Protein AF-A0A7Y7Y2F8-F1 (afdb_monomer_lite)

Sequence (64 aa):
MSKAPNAALEAIKFALETDEGIEFLRLWLYGEFGAIRRDWPECPSEVFIGAEYGFTVTQEALID

Radius of gyration: 14.3 Å; chains: 1; bounding box: 21×28×50 Å

Structure (mmCIF, N/CA/C/O backbone):
data_AF-A0A7Y7Y2F8-F1
#
_entry.id   AF-A0A7Y7Y2F8-F1
#
loop_
_atom_site.group_PDB
_atom_site.id
_atom_site.type_symbol
_atom_site.label_atom_id
_atom_site.label_alt_id
_atom_site.label_comp_id
_atom_site.label_asym_id
_atom_site.label_entity_id
_atom_site.label_seq_id
_atom_site.pdbx_PDB_ins_code
_atom_site.Cartn_x
_atom_site.Cartn_y
_atom_site.Cartn_z
_atom_site.occupancy
_atom_site.B_iso_or_equiv
_atom_site.auth_seq_id
_atom_site.auth_comp_id
_atom_site.auth_asym_id
_atom_site.auth_atom_id
_atom_site.pdbx_PDB_model_num
ATOM 1 N N . MET A 1 1 ? 2.060 19.015 -18.627 1.00 39.47 1 MET A N 1
ATOM 2 C CA . MET A 1 1 ? 2.163 17.551 -18.439 1.00 39.47 1 MET A CA 1
ATOM 3 C C . MET A 1 1 ? 1.473 17.215 -17.126 1.00 39.47 1 MET A C 1
ATOM 5 O O . MET A 1 1 ? 1.864 17.780 -16.111 1.00 39.47 1 MET A O 1
ATOM 9 N N . SER A 1 2 ? 0.412 16.403 -17.133 1.00 51.25 2 SER A N 1
ATOM 10 C CA . SER A 1 2 ? -0.189 15.895 -15.893 1.00 51.25 2 SER A CA 1
ATOM 11 C C . SER A 1 2 ? 0.839 15.006 -15.196 1.00 51.25 2 SER A C 1
ATOM 13 O O . SER A 1 2 ? 1.417 14.124 -15.828 1.00 51.25 2 SER A O 1
ATOM 15 N N . LYS A 1 3 ? 1.125 15.277 -13.921 1.00 54.56 3 LYS A N 1
ATOM 16 C CA . LYS A 1 3 ? 2.043 14.473 -13.110 1.00 54.56 3 LYS A CA 1
ATOM 17 C C . LYS A 1 3 ? 1.478 13.051 -13.064 1.00 54.56 3 LYS A C 1
ATOM 19 O O . LYS A 1 3 ? 0.401 12.865 -12.506 1.00 54.56 3 LYS A O 1
ATOM 24 N N . ALA A 1 4 ? 2.146 12.089 -13.705 1.00 57.41 4 ALA A N 1
ATOM 25 C CA . ALA A 1 4 ? 1.776 10.683 -13.572 1.00 57.41 4 ALA A CA 1
ATOM 26 C C . ALA A 1 4 ? 1.681 10.342 -12.071 1.00 57.41 4 ALA A C 1
ATOM 28 O O . ALA A 1 4 ? 2.475 10.893 -11.292 1.00 57.41 4 ALA A O 1
ATOM 29 N N . PRO A 1 5 ? 0.707 9.517 -11.646 1.00 64.31 5 PRO A N 1
ATOM 30 C CA . PRO A 1 5 ? 0.578 9.139 -10.246 1.00 64.31 5 PRO A CA 1
ATOM 31 C C . PRO A 1 5 ? 1.918 8.586 -9.756 1.00 64.31 5 PRO A C 1
ATOM 33 O O . PRO A 1 5 ? 2.537 7.742 -10.401 1.00 64.31 5 PRO A O 1
ATOM 36 N N . ASN A 1 6 ? 2.418 9.140 -8.653 1.00 88.19 6 ASN A N 1
ATOM 37 C CA . ASN A 1 6 ? 3.644 8.656 -8.042 1.00 88.19 6 ASN A CA 1
ATOM 38 C C . ASN A 1 6 ? 3.249 7.507 -7.116 1.00 88.19 6 ASN A C 1
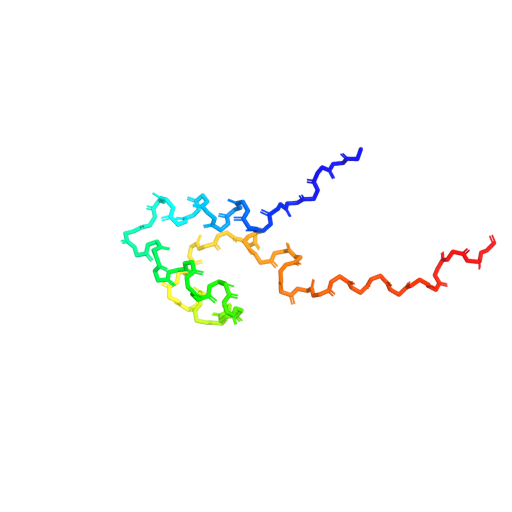ATOM 40 O O . ASN A 1 6 ? 2.822 7.755 -5.992 1.00 88.19 6 ASN A O 1
ATOM 44 N N . ALA A 1 7 ? 3.392 6.276 -7.600 1.00 91.81 7 ALA A N 1
ATOM 45 C CA . ALA A 1 7 ? 3.030 5.071 -6.861 1.00 91.81 7 ALA A CA 1
ATOM 46 C C . ALA A 1 7 ? 3.630 5.026 -5.447 1.00 91.81 7 ALA A C 1
ATOM 48 O O . ALA A 1 7 ? 2.935 4.671 -4.502 1.00 91.81 7 ALA A O 1
ATOM 49 N N . ALA A 1 8 ? 4.876 5.483 -5.273 1.00 93.56 8 ALA A N 1
ATOM 50 C CA . ALA A 1 8 ? 5.504 5.549 -3.954 1.00 93.56 8 ALA A CA 1
ATOM 51 C C . ALA A 1 8 ? 4.815 6.567 -3.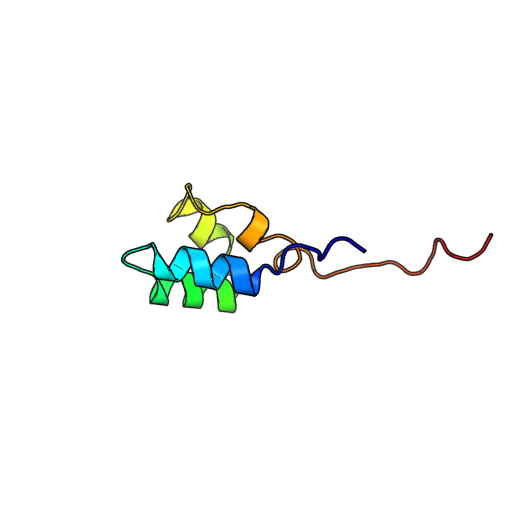027 1.00 93.56 8 ALA A C 1
ATOM 53 O O . ALA A 1 8 ? 4.654 6.309 -1.837 1.00 93.56 8 ALA A O 1
ATOM 54 N N . LEU A 1 9 ? 4.383 7.718 -3.555 1.00 94.81 9 LEU A N 1
ATOM 55 C CA . LEU A 1 9 ? 3.621 8.700 -2.776 1.00 94.81 9 LEU A CA 1
ATOM 56 C C . LEU A 1 9 ? 2.266 8.132 -2.341 1.00 94.81 9 LEU A C 1
ATOM 58 O O . LEU A 1 9 ? 1.880 8.312 -1.189 1.00 94.81 9 LEU A O 1
ATOM 62 N N . GLU A 1 10 ? 1.552 7.464 -3.246 1.00 95.56 10 GLU A N 1
ATOM 63 C CA . GLU A 1 10 ? 0.251 6.873 -2.925 1.00 95.56 10 GLU A CA 1
ATOM 64 C C . GLU A 1 10 ? 0.393 5.700 -1.945 1.00 95.56 10 GLU A C 1
ATOM 66 O O . GLU A 1 10 ? -0.402 5.592 -1.015 1.00 95.56 10 GLU A O 1
ATOM 71 N N . ALA A 1 11 ? 1.458 4.899 -2.059 1.00 96.69 11 ALA A N 1
ATOM 72 C CA . ALA A 1 11 ? 1.779 3.854 -1.089 1.00 96.69 11 ALA A CA 1
ATOM 73 C C . ALA A 1 11 ? 2.016 4.432 0.316 1.00 96.69 11 ALA A C 1
ATOM 75 O O . ALA A 1 11 ? 1.486 3.913 1.294 1.00 96.69 11 ALA A O 1
ATOM 76 N N . ILE A 1 12 ? 2.764 5.538 0.428 1.00 97.50 12 ILE A N 1
ATOM 77 C CA . ILE A 1 12 ? 2.991 6.215 1.715 1.00 97.50 12 ILE A CA 1
ATOM 78 C C . ILE A 1 12 ? 1.679 6.749 2.293 1.00 97.50 12 ILE A C 1
ATOM 80 O O . ILE A 1 12 ? 1.437 6.573 3.481 1.00 97.50 12 ILE A O 1
ATOM 84 N N . LYS A 1 13 ? 0.823 7.388 1.484 1.00 97.25 13 LYS A N 1
ATOM 85 C CA . LYS A 1 13 ? -0.474 7.893 1.963 1.00 97.25 13 LYS A CA 1
ATOM 86 C C . LYS A 1 13 ? -1.352 6.769 2.502 1.00 97.25 13 LYS A C 1
ATOM 88 O O . LYS A 1 13 ? -1.846 6.891 3.613 1.00 97.25 13 LYS A O 1
ATOM 93 N N . PHE A 1 14 ? -1.485 5.676 1.752 1.00 97.38 14 PHE A N 1
ATOM 94 C CA . PHE A 1 14 ? -2.261 4.522 2.198 1.00 97.38 14 PHE A CA 1
ATOM 95 C C . PHE A 1 14 ? -1.690 3.931 3.496 1.00 97.38 14 PHE A C 1
ATOM 97 O O . PHE A 1 14 ? -2.424 3.672 4.445 1.00 97.38 14 PHE A O 1
ATOM 104 N N . ALA A 1 15 ? -0.363 3.805 3.580 1.00 98.00 15 ALA A N 1
ATOM 105 C CA . ALA A 1 15 ? 0.317 3.307 4.771 1.00 98.00 15 ALA A CA 1
ATOM 106 C C . ALA A 1 15 ? 0.097 4.174 6.023 1.00 98.00 15 ALA A C 1
ATOM 108 O O . ALA A 1 15 ? 0.155 3.655 7.132 1.00 98.00 15 ALA A O 1
ATOM 109 N N . LEU A 1 16 ? -0.132 5.482 5.868 1.00 98.12 16 LEU A N 1
ATOM 110 C CA . LEU A 1 16 ? -0.438 6.379 6.988 1.00 98.12 16 LEU A CA 1
ATOM 111 C C . LEU A 1 16 ? -1.868 6.209 7.522 1.00 98.12 16 LEU A C 1
ATOM 113 O O . LEU A 1 16 ? -2.139 6.638 8.641 1.00 98.12 16 LEU A O 1
ATOM 117 N N . GLU A 1 17 ? -2.772 5.634 6.728 1.00 97.19 17 GLU A N 1
ATOM 118 C CA . GLU A 1 17 ? -4.192 5.477 7.066 1.00 97.19 17 GLU A CA 1
ATOM 119 C C . GLU A 1 17 ? -4.540 4.068 7.568 1.00 97.19 17 GLU A C 1
ATOM 121 O O . GLU A 1 17 ? -5.555 3.897 8.240 1.00 97.19 17 GLU A O 1
ATOM 126 N N . THR A 1 18 ? -3.709 3.066 7.270 1.00 95.38 18 THR A N 1
ATOM 127 C CA . THR A 1 18 ? -3.902 1.675 7.706 1.00 95.38 18 THR A CA 1
ATOM 128 C C . THR A 1 18 ? -3.136 1.357 8.994 1.00 95.38 18 THR A C 1
ATOM 130 O O . THR A 1 18 ? -2.022 1.836 9.211 1.00 95.38 18 THR A O 1
ATOM 133 N N . ASP A 1 19 ? -3.706 0.491 9.836 1.00 96.25 19 ASP A N 1
ATOM 134 C CA . ASP A 1 19 ? -3.106 0.078 11.114 1.00 96.25 19 ASP A CA 1
ATOM 135 C C . ASP A 1 19 ? -1.803 -0.727 10.929 1.00 96.25 19 ASP A C 1
ATOM 137 O O . ASP A 1 19 ? -0.941 -0.757 11.809 1.00 96.25 19 ASP A O 1
ATOM 141 N N . GLU A 1 20 ? -1.624 -1.346 9.758 1.00 97.56 20 GLU A N 1
ATOM 142 C CA . GLU A 1 20 ? -0.483 -2.207 9.421 1.00 97.56 20 GLU A CA 1
ATOM 143 C C . GLU A 1 20 ? 0.478 -1.549 8.410 1.00 97.56 20 GLU A C 1
ATOM 145 O O . GLU A 1 20 ? 1.134 -2.217 7.607 1.00 97.56 20 GLU A O 1
ATOM 150 N N . GLY A 1 21 ? 0.598 -0.216 8.454 1.00 97.69 21 GLY A N 1
ATOM 151 C CA . GLY A 1 21 ? 1.307 0.577 7.442 1.00 97.69 21 GLY A CA 1
ATOM 152 C C . GLY A 1 21 ? 2.761 0.171 7.178 1.00 97.69 21 GLY A C 1
ATOM 153 O O . GLY A 1 21 ? 3.224 0.222 6.039 1.00 97.69 21 GLY A O 1
ATOM 154 N N . ILE A 1 22 ? 3.495 -0.279 8.201 1.00 98.31 22 ILE A N 1
ATOM 155 C CA . ILE A 1 22 ? 4.884 -0.740 8.033 1.00 98.31 22 ILE A CA 1
ATOM 156 C C . ILE A 1 22 ? 4.955 -2.056 7.252 1.00 98.31 22 ILE A C 1
ATOM 158 O O . ILE A 1 22 ? 5.820 -2.194 6.386 1.00 98.31 22 ILE A O 1
ATOM 162 N N . GLU A 1 23 ? 4.054 -3.003 7.521 1.00 98.50 23 GLU A N 1
ATOM 163 C CA . GLU A 1 23 ? 4.018 -4.275 6.792 1.00 98.50 23 GLU A CA 1
ATOM 164 C C . GLU A 1 23 ? 3.565 -4.055 5.348 1.00 98.50 23 GLU A C 1
ATOM 166 O O . GLU A 1 23 ? 4.192 -4.566 4.418 1.00 98.50 23 GLU A O 1
ATOM 171 N N . PHE A 1 24 ? 2.565 -3.193 5.146 1.00 98.50 24 PHE A N 1
ATOM 172 C CA . PHE A 1 24 ? 2.153 -2.753 3.817 1.00 98.50 24 PHE A CA 1
ATOM 173 C C . PHE A 1 24 ? 3.333 -2.180 3.012 1.00 98.50 24 PHE A C 1
ATOM 175 O O . PHE A 1 24 ? 3.590 -2.610 1.886 1.00 98.50 24 PHE A O 1
ATOM 182 N N . LEU A 1 25 ? 4.101 -1.244 3.589 1.00 98.19 25 LEU A N 1
ATOM 183 C CA . LEU A 1 25 ? 5.256 -0.646 2.910 1.00 98.19 25 LEU A CA 1
ATOM 184 C C . LEU A 1 25 ?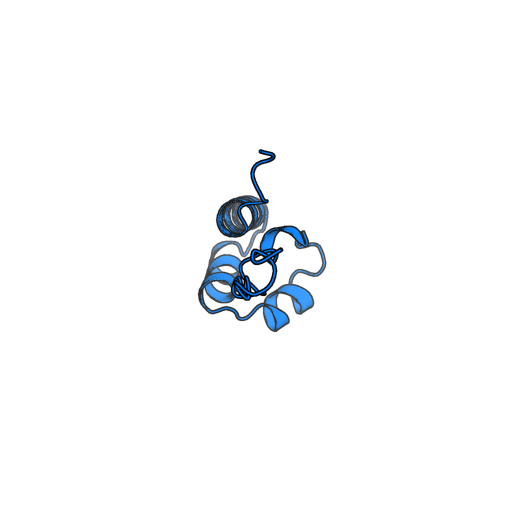 6.376 -1.655 2.659 1.00 98.19 25 LEU A C 1
ATOM 186 O O . LEU A 1 25 ? 7.046 -1.560 1.631 1.00 98.19 25 LEU A O 1
ATOM 190 N N . ARG A 1 26 ? 6.580 -2.626 3.560 1.00 98.31 26 ARG A N 1
ATOM 191 C CA . ARG A 1 26 ? 7.543 -3.715 3.356 1.00 98.31 26 ARG A CA 1
ATOM 192 C C . ARG A 1 26 ? 7.166 -4.525 2.119 1.00 98.31 26 ARG A C 1
ATOM 194 O O . ARG A 1 26 ? 7.997 -4.686 1.229 1.00 98.31 26 ARG A O 1
ATOM 201 N N . LEU A 1 27 ? 5.924 -5.002 2.049 1.00 98.19 27 LEU A N 1
ATOM 202 C CA . LEU A 1 27 ? 5.416 -5.758 0.904 1.00 98.19 27 LEU A CA 1
ATOM 203 C C . LEU A 1 27 ? 5.523 -4.943 -0.388 1.00 98.19 27 LEU A C 1
ATOM 205 O O . LEU A 1 27 ? 5.956 -5.465 -1.416 1.00 98.19 27 LEU A O 1
ATOM 209 N N . TRP A 1 28 ? 5.192 -3.650 -0.328 1.00 96.69 28 TRP A N 1
ATOM 210 C CA . TRP A 1 28 ? 5.248 -2.762 -1.487 1.00 96.69 28 TRP A CA 1
ATOM 211 C C . TRP A 1 28 ? 6.681 -2.571 -1.985 1.00 96.69 28 TRP A C 1
ATOM 213 O O . TRP A 1 28 ? 6.944 -2.699 -3.180 1.00 96.69 28 TRP A O 1
ATOM 223 N N . LEU A 1 29 ? 7.625 -2.343 -1.067 1.00 95.88 29 LEU A N 1
ATOM 224 C CA . LEU A 1 29 ? 9.044 -2.169 -1.373 1.00 95.88 29 LEU A CA 1
ATOM 225 C C . LEU A 1 29 ? 9.652 -3.401 -2.059 1.00 95.88 29 LEU A C 1
ATOM 227 O O . LEU A 1 29 ? 10.505 -3.250 -2.931 1.00 95.88 29 LEU A O 1
ATOM 231 N N . TYR A 1 30 ? 9.215 -4.606 -1.685 1.00 96.12 30 TYR A N 1
ATOM 232 C CA . TYR A 1 30 ? 9.695 -5.859 -2.278 1.00 96.12 30 TYR A CA 1
ATOM 233 C C . TYR A 1 30 ? 8.886 -6.329 -3.494 1.00 96.12 30 TYR A C 1
ATOM 235 O O . TYR A 1 30 ? 9.171 -7.394 -4.041 1.00 96.12 30 TYR A O 1
ATOM 243 N N . GLY A 1 31 ? 7.905 -5.546 -3.950 1.00 94.38 31 GLY A N 1
ATOM 244 C CA . GLY A 1 31 ? 7.085 -5.901 -5.107 1.00 94.38 31 GLY A CA 1
ATOM 245 C C . GLY A 1 31 ? 6.133 -7.070 -4.849 1.00 94.38 31 GLY A C 1
ATOM 246 O O . GLY A 1 31 ? 5.667 -7.709 -5.793 1.00 94.38 31 GLY A O 1
ATOM 247 N N . GLU A 1 32 ? 5.800 -7.356 -3.587 1.00 97.06 32 GLU A N 1
ATOM 248 C CA . GLU A 1 32 ? 4.851 -8.401 -3.188 1.00 97.06 32 GLU A CA 1
ATOM 249 C C . GLU A 1 32 ? 3.386 -7.958 -3.429 1.00 97.06 32 GLU A C 1
ATOM 251 O O . GLU A 1 32 ? 2.498 -8.156 -2.600 1.00 97.06 32 GLU A O 1
ATOM 256 N N . PHE A 1 33 ? 3.093 -7.351 -4.586 1.00 95.44 33 PHE A N 1
ATOM 257 C CA . PHE A 1 33 ? 1.801 -6.717 -4.897 1.00 95.44 33 PHE A CA 1
ATOM 258 C C . PHE A 1 33 ? 0.614 -7.690 -4.881 1.00 95.44 33 PHE A C 1
ATOM 260 O O . PHE A 1 33 ? -0.518 -7.294 -4.607 1.00 95.44 33 PHE A O 1
ATOM 267 N N . GLY A 1 34 ? 0.863 -8.977 -5.142 1.00 96.12 34 GLY A N 1
ATOM 268 C CA . GLY A 1 34 ? -0.147 -10.027 -5.005 1.00 96.12 34 GLY A CA 1
ATOM 269 C C . GLY A 1 34 ? -0.605 -10.236 -3.559 1.00 96.12 34 GLY A C 1
ATOM 270 O O . 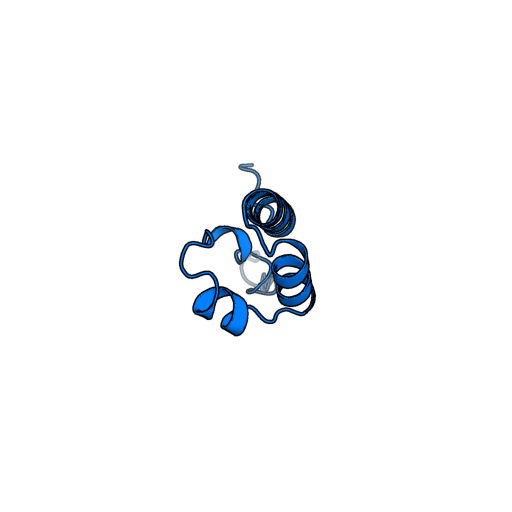GLY A 1 34 ? -1.793 -10.456 -3.333 1.00 96.12 34 GLY A O 1
ATOM 271 N N . ALA A 1 35 ? 0.306 -10.129 -2.585 1.00 97.56 35 ALA A N 1
ATOM 272 C CA . ALA A 1 35 ? -0.052 -10.161 -1.169 1.00 97.56 35 ALA A CA 1
ATOM 273 C C . ALA A 1 35 ? -0.842 -8.904 -0.797 1.00 97.56 35 ALA A C 1
ATOM 275 O O . ALA A 1 35 ? -1.917 -9.018 -0.218 1.00 97.56 35 ALA A O 1
ATOM 276 N N . ILE A 1 36 ? -0.391 -7.729 -1.256 1.00 97.75 36 ILE A N 1
ATOM 277 C CA . ILE A 1 36 ? -1.085 -6.464 -0.981 1.00 97.75 36 ILE A CA 1
ATOM 278 C C . ILE A 1 36 ? -2.535 -6.496 -1.465 1.00 97.75 36 ILE A C 1
ATOM 280 O O . ILE A 1 36 ? -3.434 -6.156 -0.713 1.00 97.75 36 ILE A O 1
ATOM 284 N N . ARG A 1 37 ? -2.793 -6.947 -2.698 1.00 97.06 37 ARG A N 1
ATOM 285 C CA . ARG A 1 37 ? -4.167 -7.009 -3.229 1.00 97.06 37 ARG A CA 1
ATOM 286 C C . ARG A 1 37 ? -5.065 -8.029 -2.536 1.00 97.06 37 ARG A C 1
ATOM 288 O O . ARG A 1 37 ? -6.283 -7.903 -2.614 1.00 97.06 37 ARG A O 1
ATOM 295 N N . ARG A 1 38 ? -4.482 -9.055 -1.916 1.00 97.69 38 ARG A N 1
ATOM 296 C CA . ARG A 1 38 ? -5.227 -10.051 -1.143 1.00 97.69 38 ARG A CA 1
ATOM 297 C C . ARG A 1 38 ? -5.569 -9.519 0.247 1.00 97.69 38 ARG A C 1
ATOM 299 O O . ARG A 1 38 ? -6.693 -9.722 0.693 1.00 97.69 38 ARG A O 1
ATOM 306 N N . ASP A 1 39 ? -4.606 -8.871 0.894 1.00 97.56 39 ASP A N 1
ATOM 307 C CA . ASP A 1 39 ? -4.678 -8.516 2.312 1.00 97.56 39 ASP A CA 1
ATOM 308 C C . ASP A 1 39 ? -5.246 -7.092 2.532 1.00 97.56 39 ASP A C 1
ATOM 310 O O . ASP A 1 39 ? -5.929 -6.870 3.525 1.00 97.56 39 ASP A O 1
ATOM 314 N N . TRP A 1 40 ? -5.081 -6.178 1.562 1.00 98.00 40 TRP A N 1
ATOM 315 C CA . TRP A 1 40 ? -5.698 -4.837 1.498 1.00 98.00 40 TRP A CA 1
ATOM 316 C C . TRP A 1 40 ? -6.473 -4.646 0.180 1.00 98.00 40 TRP A C 1
ATOM 318 O O . TRP A 1 40 ? -6.017 -3.931 -0.723 1.00 98.00 40 TRP A O 1
ATOM 328 N N . PRO A 1 41 ? -7.640 -5.294 0.009 1.00 96.50 41 PRO A N 1
ATOM 329 C CA . PRO A 1 41 ? -8.453 -5.165 -1.205 1.00 96.50 41 PRO A CA 1
ATOM 330 C C . PRO A 1 41 ? -8.970 -3.736 -1.463 1.00 96.50 41 PRO A C 1
ATOM 332 O O . PRO A 1 41 ? -9.354 -3.417 -2.587 1.00 96.50 41 PRO A O 1
ATOM 335 N N . GLU A 1 42 ? -8.985 -2.877 -0.444 1.00 95.56 42 GLU A N 1
ATOM 336 C CA . GLU A 1 42 ? -9.337 -1.457 -0.509 1.00 95.56 42 GLU A CA 1
ATOM 337 C C . GLU A 1 42 ? -8.189 -0.547 -0.975 1.00 95.56 42 GLU A C 1
ATOM 339 O O . GLU A 1 42 ? -8.411 0.639 -1.225 1.00 95.56 42 GLU A O 1
ATOM 344 N N . CYS A 1 43 ? -6.970 -1.083 -1.102 1.00 96.00 43 CYS A N 1
ATOM 345 C CA . CYS A 1 43 ? -5.801 -0.333 -1.546 1.00 96.00 43 CYS A CA 1
ATOM 346 C C . CYS A 1 43 ? -6.016 0.247 -2.960 1.00 96.00 43 CYS A C 1
ATOM 348 O O . CYS A 1 43 ? -6.344 -0.498 -3.893 1.00 96.00 43 CYS A O 1
ATOM 350 N N . PRO A 1 44 ? -5.826 1.567 -3.158 1.00 94.38 44 PRO A N 1
ATOM 351 C CA . PRO A 1 44 ? -6.093 2.210 -4.437 1.00 94.38 44 PRO A CA 1
ATOM 352 C C . PRO A 1 44 ? -5.122 1.742 -5.525 1.00 94.38 44 PRO A C 1
ATOM 354 O O . PRO A 1 44 ? -3.930 1.540 -5.296 1.00 94.38 44 PRO A O 1
ATOM 357 N N . SER A 1 45 ? -5.628 1.610 -6.752 1.00 92.06 45 SER A N 1
ATOM 358 C CA . SER A 1 45 ? -4.866 1.083 -7.892 1.00 92.06 45 SER A CA 1
ATOM 359 C C . SER A 1 45 ? -3.601 1.890 -8.225 1.00 92.06 45 SER A C 1
ATOM 361 O O . SER A 1 45 ? -2.610 1.347 -8.712 1.00 92.06 45 SER A O 1
ATOM 363 N N . GLU A 1 46 ? -3.612 3.182 -7.913 1.00 92.38 46 GLU A N 1
ATOM 364 C CA . GLU A 1 46 ? -2.551 4.163 -8.115 1.00 92.38 46 GLU A CA 1
ATOM 365 C C . GLU A 1 46 ? -1.271 3.815 -7.349 1.00 92.38 46 GLU A C 1
ATOM 367 O O . GLU A 1 46 ? -0.184 4.197 -7.780 1.00 92.38 46 GLU A O 1
ATOM 372 N N . VAL A 1 47 ? -1.386 3.029 -6.273 1.00 94.44 47 VAL A N 1
ATOM 373 C CA . VAL A 1 47 ? -0.259 2.448 -5.528 1.00 94.44 47 VAL A CA 1
ATOM 374 C C . VAL A 1 47 ? 0.584 1.522 -6.410 1.00 94.44 47 VAL A C 1
ATOM 376 O O . VAL A 1 47 ? 1.767 1.334 -6.140 1.00 94.44 47 VAL A O 1
ATOM 379 N N . PHE A 1 48 ? 0.021 0.954 -7.478 1.00 92.56 48 PHE A N 1
ATOM 380 C CA . PHE A 1 48 ? 0.711 -0.009 -8.345 1.00 92.56 48 PHE A CA 1
ATOM 381 C C . PHE A 1 48 ? 1.151 0.589 -9.692 1.00 92.56 48 PHE A C 1
ATOM 383 O O . PHE A 1 48 ? 2.071 0.071 -10.332 1.00 92.56 48 PHE A O 1
ATOM 390 N N . ILE A 1 49 ? 0.525 1.681 -10.147 1.00 88.38 49 ILE A N 1
ATOM 391 C CA . ILE A 1 49 ? 0.746 2.245 -11.490 1.00 88.38 49 ILE A CA 1
ATOM 392 C C . ILE A 1 49 ? 2.181 2.772 -11.631 1.00 88.38 49 ILE A C 1
ATOM 394 O O . ILE A 1 49 ? 2.569 3.753 -11.007 1.00 88.38 49 ILE A O 1
ATOM 398 N N . GLY A 1 50 ? 2.971 2.134 -12.498 1.00 79.88 50 GLY A N 1
ATOM 399 C CA . GLY A 1 50 ? 4.381 2.473 -12.732 1.00 79.88 50 GLY A CA 1
ATOM 400 C C . GLY A 1 50 ? 5.375 1.810 -11.769 1.00 79.88 50 GLY A C 1
ATOM 401 O O . GLY A 1 50 ? 6.572 1.858 -12.035 1.00 79.88 50 GLY A O 1
ATOM 402 N N . ALA A 1 51 ? 4.900 1.163 -10.699 1.00 84.81 51 ALA A N 1
ATOM 403 C CA . ALA A 1 51 ? 5.709 0.280 -9.853 1.00 84.81 51 ALA A CA 1
ATOM 404 C C . ALA A 1 51 ? 5.621 -1.182 -10.322 1.00 84.81 51 ALA A C 1
ATOM 406 O O . AL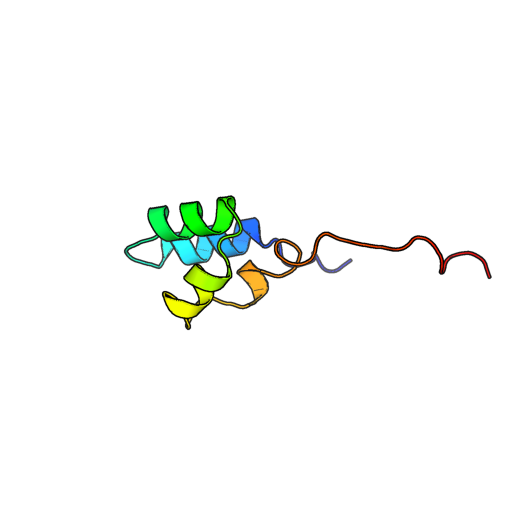A A 1 51 ? 6.625 -1.886 -10.367 1.00 84.81 51 ALA A O 1
ATOM 407 N N . GLU A 1 52 ? 4.425 -1.624 -10.719 1.00 80.00 52 GLU A N 1
ATOM 408 C CA . GLU A 1 52 ? 4.164 -2.986 -11.197 1.00 80.00 52 GLU A CA 1
ATOM 409 C C . GLU A 1 52 ? 4.472 -3.175 -12.687 1.00 80.00 52 GLU A C 1
ATOM 411 O O . GLU A 1 52 ? 4.919 -4.237 -13.116 1.00 80.00 52 GLU A O 1
ATOM 416 N N . TYR A 1 53 ? 4.304 -2.118 -13.477 1.00 69.75 53 TYR A N 1
ATOM 417 C CA . TYR A 1 53 ? 4.772 -2.080 -14.854 1.00 69.75 53 TYR A CA 1
ATOM 418 C C . TYR A 1 53 ? 6.099 -1.335 -14.879 1.00 69.75 53 TYR A C 1
ATOM 420 O O . TYR A 1 53 ? 6.123 -0.105 -14.823 1.00 6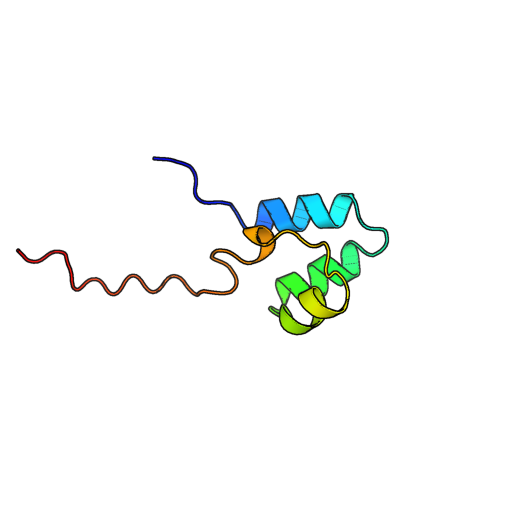9.75 53 TYR A O 1
ATOM 428 N N . GLY A 1 54 ? 7.204 -2.079 -14.972 1.00 54.06 54 GLY A N 1
ATOM 429 C CA . GLY A 1 54 ? 8.487 -1.501 -15.354 1.00 54.06 54 GLY A CA 1
ATOM 430 C C . GLY A 1 54 ? 8.282 -0.736 -16.658 1.00 54.06 54 GLY A C 1
ATOM 431 O O . GLY A 1 54 ? 7.867 -1.327 -17.653 1.00 54.06 54 GLY A O 1
ATOM 432 N N . PHE A 1 55 ? 8.480 0.582 -16.619 1.00 50.25 55 PHE A N 1
ATOM 433 C CA . PHE A 1 55 ? 8.269 1.499 -17.735 1.00 50.25 55 PHE A CA 1
ATOM 434 C C . PHE A 1 55 ? 9.032 1.007 -18.977 1.00 50.25 55 PHE A C 1
ATOM 436 O O . PHE A 1 55 ? 10.207 1.304 -19.164 1.00 50.25 55 PHE A O 1
ATOM 443 N N . THR A 1 56 ? 8.374 0.222 -19.825 1.00 45.78 56 THR A N 1
ATOM 444 C CA . THR A 1 56 ? 8.876 -0.187 -21.134 1.00 45.78 56 THR A CA 1
ATOM 445 C C . THR A 1 56 ? 8.265 0.768 -22.140 1.00 45.78 56 THR A C 1
ATOM 447 O O . THR A 1 56 ? 7.290 0.465 -22.816 1.00 45.78 56 THR A O 1
ATOM 450 N N . VAL A 1 57 ? 8.841 1.967 -22.239 1.00 50.41 57 VAL A N 1
ATOM 451 C CA . VAL A 1 57 ? 8.759 2.681 -23.512 1.00 50.41 57 VAL A CA 1
ATOM 452 C C . VAL A 1 57 ? 9.715 1.952 -24.442 1.00 50.41 57 VAL A C 1
ATOM 454 O O . VAL A 1 57 ? 10.925 2.158 -24.393 1.00 50.41 57 VAL A O 1
ATOM 457 N N . THR A 1 58 ? 9.182 1.061 -25.273 1.00 49.12 58 THR A N 1
ATOM 458 C CA . THR A 1 58 ? 9.875 0.678 -26.499 1.00 49.12 58 THR A CA 1
ATOM 459 C C . THR A 1 58 ? 9.961 1.936 -27.354 1.00 49.12 58 THR A C 1
ATOM 461 O O . THR A 1 58 ? 8.964 2.416 -27.894 1.00 49.12 58 THR A O 1
ATOM 464 N N . GLN A 1 59 ? 11.154 2.520 -27.409 1.00 47.16 59 GLN A N 1
ATOM 465 C CA . GLN A 1 59 ? 11.520 3.629 -28.281 1.00 47.16 59 GLN A CA 1
ATOM 466 C C . GLN A 1 59 ? 11.529 3.153 -29.750 1.00 47.16 59 GLN A C 1
ATOM 468 O O . GLN A 1 59 ? 12.576 3.105 -30.378 1.00 47.16 59 GLN A O 1
ATOM 473 N N . GLU A 1 60 ? 10.378 2.752 -30.292 1.00 49.81 60 GLU A N 1
ATOM 474 C CA . GLU A 1 60 ? 10.231 2.348 -31.703 1.00 49.81 60 GLU A CA 1
ATOM 475 C C . GLU A 1 60 ? 9.184 3.171 -32.471 1.00 49.81 60 GLU A C 1
ATOM 477 O O . GLU A 1 60 ? 9.107 3.060 -33.686 1.00 49.81 60 GLU A O 1
ATOM 482 N N . ALA A 1 61 ? 8.429 4.064 -31.820 1.00 52.41 61 ALA A N 1
ATOM 483 C CA . ALA A 1 61 ? 7.369 4.849 -32.474 1.00 52.41 61 ALA A CA 1
ATOM 484 C C . ALA A 1 61 ? 7.726 6.330 -32.745 1.00 52.41 61 ALA A C 1
ATOM 486 O O . ALA A 1 61 ? 6.833 7.164 -32.843 1.00 52.41 61 ALA A O 1
ATOM 487 N N . LEU A 1 62 ? 9.015 6.689 -32.824 1.00 53.91 62 LEU A N 1
ATOM 488 C CA . LEU A 1 62 ? 9.466 8.063 -33.135 1.00 53.91 62 LEU A CA 1
ATOM 489 C C . LEU A 1 62 ? 10.351 8.149 -34.391 1.00 53.91 62 LEU A C 1
ATOM 491 O O . LEU A 1 62 ? 11.219 9.017 -34.482 1.00 53.91 62 LEU A O 1
ATOM 495 N N . ILE A 1 63 ? 10.133 7.261 -35.359 1.00 51.75 63 ILE A N 1
ATOM 496 C CA . ILE A 1 63 ? 10.607 7.454 -36.732 1.00 51.75 63 ILE A CA 1
ATOM 497 C C . ILE A 1 63 ? 9.376 7.393 -37.638 1.00 51.75 63 ILE A C 1
ATOM 499 O O . ILE A 1 63 ? 9.012 6.317 -38.094 1.00 51.75 63 ILE A O 1
ATOM 503 N N . ASP A 1 64 ? 8.751 8.550 -37.847 1.00 45.62 64 ASP A N 1
ATOM 504 C CA . ASP A 1 64 ? 7.961 8.878 -39.039 1.00 45.62 64 ASP A CA 1
ATOM 505 C C . ASP A 1 64 ? 8.475 10.222 -39.575 1.00 45.62 64 ASP A C 1
ATOM 507 O O . ASP A 1 64 ? 8.609 11.170 -38.760 1.00 45.62 64 ASP A O 1
#

Secondary structure (DSSP, 8-state):
------HHHHHHHHHHHSTTHHHHHHHHHTT-HHHHHHH-TTS-GGGTTTTTS-----TTS---

Foldseek 3Di:
DPDQQPLVVLLQVVLVVDPNSVVSVVCLVVVVVVVCCVVPVVRDPSNPVCSVDVPPPPPPPPDD

Organism: NCBI:txid117681

pLDDT: mean 83.66, std 19.6, range [39.47, 98.5]